Protein AF-A0A821T5N5-F1 (afdb_monomer)

Mean predicted aligned error: 10.14 Å

Nearest PDB structures (foldseek):
  4px9-assembly3_C  TM=2.707E-01  e=2.880E+00  Homo sapiens
  5h1y-assembly1_A  TM=3.668E-01  e=6.128E+00  Homo sapiens
  7oi6-assembly1_x  TM=3.082E-01  e=4.765E+00  Homo sapiens

pLDDT: mean 74.32, std 21.67, range [30.27, 96.75]

Foldseek 3Di:
DDQPQEAEDEPDPDDDDDDPHDDDDVVLCCVLVPPPPCDDDQDDDDLVVLLSVCVSRVQHAEYAYARQDDNPDDPPPPPPPVPPQDARENARHAEYHQQRHDLVVVLQDQFQSRYDYQNHAYYEYALVSVCVSCVNLPNPRRQNSQQNHQYYHHPDDDDPDPSVCSSHVNHDD

Structure (mmCIF, N/CA/C/O backbone):
data_AF-A0A821T5N5-F1
#
_entry.id   AF-A0A821T5N5-F1
#
loop_
_atom_site.group_PDB
_atom_site.id
_atom_site.type_symbol
_atom_site.label_atom_id
_atom_site.label_alt_id
_atom_site.label_comp_id
_atom_site.label_asym_id
_atom_site.label_entity_id
_atom_site.label_seq_id
_atom_site.pdbx_PDB_ins_code
_atom_site.Cartn_x
_atom_site.Cartn_y
_atom_site.Cartn_z
_atom_site.occupancy
_atom_site.B_iso_or_equiv
_atom_site.auth_seq_id
_atom_site.auth_comp_id
_atom_site.auth_asym_id
_atom_site.auth_atom_id
_atom_site.pdbx_PDB_model_num
ATOM 1 N N . MET A 1 1 ? -27.859 3.530 7.708 1.00 34.81 1 MET A N 1
ATOM 2 C CA . MET A 1 1 ? -27.141 3.452 6.417 1.00 34.81 1 MET A CA 1
ATOM 3 C C . MET A 1 1 ? -26.214 2.248 6.475 1.00 34.81 1 MET A C 1
ATOM 5 O O . MET A 1 1 ? -25.480 2.159 7.455 1.00 34.81 1 MET A O 1
ATOM 9 N N . PRO A 1 2 ? -26.283 1.293 5.533 1.00 36.19 2 PRO A N 1
ATOM 10 C CA . PRO A 1 2 ? -25.389 0.139 5.534 1.00 36.19 2 PRO A CA 1
ATOM 11 C C . PRO A 1 2 ? -23.949 0.624 5.339 1.00 36.19 2 PRO A C 1
ATOM 13 O O . PRO A 1 2 ? -23.619 1.256 4.341 1.00 36.19 2 PRO A O 1
ATOM 16 N N . GLN A 1 3 ? -23.104 0.382 6.337 1.00 45.12 3 GLN A N 1
ATOM 17 C CA . GLN A 1 3 ? -21.680 0.679 6.265 1.00 45.12 3 GLN A CA 1
ATOM 18 C C . GLN A 1 3 ? -21.042 -0.385 5.369 1.00 45.12 3 GLN A C 1
ATOM 20 O O . GLN A 1 3 ? -20.9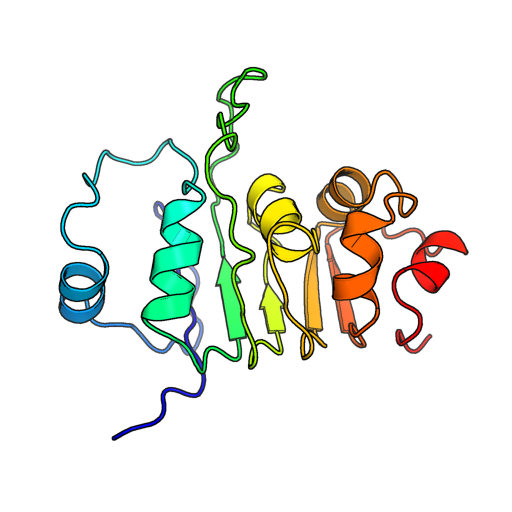33 -1.543 5.768 1.00 45.12 3 GLN A O 1
ATOM 25 N N . LEU A 1 4 ? -20.643 -0.038 4.147 1.00 45.38 4 LEU A N 1
ATOM 26 C CA . LEU A 1 4 ? -19.891 -0.957 3.293 1.00 45.38 4 LEU A CA 1
ATOM 27 C C . LEU A 1 4 ? -18.504 -1.181 3.922 1.00 45.38 4 LEU A C 1
ATOM 29 O O . LEU A 1 4 ? -17.686 -0.269 3.967 1.00 45.38 4 LEU A O 1
ATOM 33 N N . HIS A 1 5 ? -18.252 -2.373 4.466 1.00 46.59 5 HIS A N 1
ATOM 34 C CA . HIS A 1 5 ? -17.003 -2.688 5.181 1.00 46.59 5 HIS A CA 1
ATOM 35 C C . HIS A 1 5 ? -15.889 -3.195 4.262 1.00 46.59 5 HIS A C 1
ATOM 37 O O . HIS A 1 5 ? -14.742 -3.326 4.676 1.00 46.59 5 HIS A O 1
ATOM 43 N N . THR A 1 6 ? -16.220 -3.550 3.027 1.00 42.09 6 THR A N 1
ATOM 44 C CA . THR A 1 6 ? -15.289 -4.095 2.044 1.00 42.09 6 THR A CA 1
ATOM 45 C C . THR A 1 6 ? -15.759 -3.625 0.680 1.00 42.09 6 THR A C 1
ATOM 47 O O . THR A 1 6 ? -16.940 -3.728 0.360 1.00 42.09 6 THR A O 1
ATOM 50 N N . PHE A 1 7 ? -14.854 -3.050 -0.099 1.00 46.38 7 PHE A N 1
ATOM 51 C CA . PHE A 1 7 ? -15.154 -2.544 -1.428 1.00 46.38 7 PHE A CA 1
ATOM 52 C C . PHE A 1 7 ? -14.004 -2.957 -2.335 1.00 46.38 7 PHE A C 1
ATOM 54 O O . PHE A 1 7 ? -12.941 -2.349 -2.350 1.00 46.38 7 PHE A O 1
ATOM 61 N N . ILE A 1 8 ? -14.204 -4.058 -3.047 1.00 43.78 8 ILE A N 1
ATOM 62 C CA . ILE A 1 8 ? -13.220 -4.579 -3.987 1.00 43.78 8 ILE A CA 1
ATOM 63 C C . ILE A 1 8 ? -13.643 -4.070 -5.360 1.00 43.78 8 ILE A C 1
ATOM 65 O O . ILE A 1 8 ? -14.655 -4.512 -5.900 1.00 43.78 8 ILE A O 1
ATOM 69 N N . PHE A 1 9 ? -12.904 -3.106 -5.903 1.00 47.38 9 PHE A N 1
ATOM 70 C CA . PHE A 1 9 ? -13.171 -2.580 -7.234 1.00 47.38 9 PHE A CA 1
ATOM 71 C C . PHE A 1 9 ? -12.293 -3.293 -8.258 1.00 47.38 9 PHE A C 1
ATOM 73 O O . PHE A 1 9 ? -11.079 -3.121 -8.277 1.00 47.38 9 PHE A O 1
ATOM 80 N N . TYR A 1 10 ? -12.906 -4.094 -9.126 1.00 46.38 10 TYR A N 1
ATOM 81 C CA . TYR A 1 10 ? -12.203 -4.693 -10.255 1.00 46.38 10 TYR A CA 1
ATOM 82 C C . TYR A 1 10 ? -12.336 -3.804 -11.476 1.00 46.38 10 TYR A C 1
ATOM 84 O O . TYR A 1 10 ? -13.444 -3.557 -11.948 1.00 46.38 10 TYR A O 1
ATOM 92 N N . ILE A 1 11 ? -11.203 -3.397 -12.037 1.00 44.00 11 ILE A N 1
ATOM 93 C CA . ILE A 1 11 ? -11.170 -2.771 -13.356 1.00 44.00 11 ILE A CA 1
ATOM 94 C C . ILE A 1 11 ? -10.459 -3.733 -14.291 1.00 44.00 11 ILE A C 1
ATOM 96 O O . ILE A 1 11 ? -9.305 -3.560 -14.665 1.00 44.00 11 ILE A O 1
ATOM 100 N N . ALA A 1 12 ? -11.153 -4.824 -14.600 1.00 36.44 12 ALA A N 1
ATOM 101 C CA . ALA A 1 12 ? -10.669 -5.805 -15.548 1.00 36.44 12 ALA A CA 1
ATOM 102 C C . ALA A 1 12 ? -11.047 -5.361 -16.964 1.00 36.44 12 ALA A C 1
ATOM 104 O O . ALA A 1 12 ? -12.222 -5.254 -17.303 1.00 36.44 12 ALA A O 1
ATOM 105 N N . SER A 1 13 ? -10.041 -5.156 -17.803 1.00 36.53 13 SER A N 1
ATOM 106 C CA . SER A 1 13 ? -10.191 -5.385 -19.234 1.00 36.53 13 SER A CA 1
ATOM 107 C C . SER A 1 13 ? -10.069 -6.895 -19.448 1.00 36.53 13 SER A C 1
ATOM 109 O O . SER A 1 13 ? -8.959 -7.413 -19.402 1.00 36.53 13 SER A O 1
ATOM 111 N N . GLU A 1 14 ? -11.217 -7.568 -19.549 1.00 34.19 14 GLU A N 1
ATOM 112 C CA . GLU A 1 14 ? -11.461 -8.987 -19.873 1.00 34.19 14 GLU A CA 1
ATOM 113 C C . GLU A 1 14 ? -10.304 -9.991 -19.681 1.00 34.19 14 GLU A C 1
ATOM 115 O O . GLU A 1 14 ? -9.404 -10.111 -20.507 1.00 34.19 14 GLU A O 1
ATOM 120 N N . ASN A 1 15 ? -10.386 -10.778 -18.598 1.00 30.27 15 ASN A N 1
ATOM 121 C CA . ASN A 1 15 ? -10.567 -12.244 -18.611 1.00 30.27 15 ASN A CA 1
ATOM 122 C C . ASN A 1 15 ? -10.294 -12.827 -17.204 1.00 30.27 15 ASN A C 1
ATOM 124 O O . ASN A 1 15 ? -9.150 -13.070 -16.841 1.00 30.27 15 ASN A O 1
ATOM 128 N N . VAL A 1 16 ? -11.389 -13.062 -16.459 1.00 41.00 16 VAL A N 1
ATOM 129 C CA . VAL A 1 16 ? -11.589 -14.014 -15.333 1.00 41.00 16 VAL A CA 1
ATOM 130 C C . VAL A 1 16 ? -10.743 -13.844 -14.044 1.00 41.00 16 VAL A C 1
ATOM 132 O O . VAL A 1 16 ? -9.525 -13.726 -14.079 1.00 41.00 16 VAL A O 1
ATOM 135 N N . ILE A 1 17 ? -11.409 -13.863 -12.872 1.00 37.69 17 ILE A N 1
ATOM 136 C CA . ILE A 1 17 ? -11.306 -14.892 -11.798 1.00 37.69 17 ILE A CA 1
ATOM 137 C C . ILE A 1 17 ? -12.368 -14.614 -10.708 1.00 37.69 17 ILE A C 1
ATOM 139 O O . ILE A 1 17 ? -12.519 -13.489 -10.234 1.00 37.69 17 ILE A O 1
ATOM 143 N N . ASP A 1 18 ? -13.077 -15.686 -10.339 1.00 41.59 18 ASP A N 1
ATOM 144 C CA . ASP A 1 18 ? -14.056 -15.838 -9.254 1.00 41.59 18 ASP A CA 1
ATOM 145 C C . ASP A 1 18 ? -13.457 -15.577 -7.861 1.00 41.59 18 ASP A C 1
ATOM 147 O O . ASP A 1 18 ? -12.586 -16.315 -7.406 1.00 41.59 18 ASP A O 1
ATOM 151 N N . TYR A 1 19 ? -13.987 -14.585 -7.142 1.00 36.69 19 TYR A N 1
ATOM 152 C CA . TYR A 1 19 ? -13.868 -14.447 -5.685 1.00 36.69 19 TYR A CA 1
ATOM 153 C C . TYR A 1 19 ? -15.161 -13.828 -5.126 1.00 36.69 19 TYR A C 1
ATOM 155 O O . TYR A 1 19 ? -15.856 -13.113 -5.858 1.00 36.69 19 TYR A O 1
ATOM 163 N N . PRO A 1 20 ? -15.514 -14.051 -3.843 1.00 36.69 20 PRO A N 1
ATOM 164 C CA . PRO A 1 20 ? -16.684 -13.425 -3.232 1.00 36.69 20 PRO A CA 1
ATOM 165 C C . PRO A 1 20 ? -16.479 -11.907 -3.196 1.00 36.69 20 PRO A C 1
ATOM 167 O O . PRO A 1 20 ? -15.749 -11.370 -2.367 1.00 36.69 20 PRO A O 1
ATOM 170 N N . THR A 1 21 ? -17.097 -11.218 -4.152 1.00 47.75 21 THR A N 1
ATOM 171 C CA . THR A 1 21 ? -16.925 -9.782 -4.362 1.00 47.75 21 THR A CA 1
ATOM 172 C C . THR A 1 21 ? -18.202 -9.051 -3.999 1.00 47.75 21 THR A C 1
ATOM 174 O O . THR A 1 21 ? -19.285 -9.442 -4.434 1.00 47.75 21 THR A O 1
ATOM 177 N N . ILE A 1 22 ? -18.082 -7.928 -3.295 1.00 40.75 22 ILE A N 1
ATOM 178 C CA . ILE A 1 22 ? -19.151 -6.930 -3.276 1.00 40.75 22 ILE A CA 1
ATOM 179 C C . ILE A 1 22 ? -19.131 -6.232 -4.638 1.00 40.75 22 ILE A C 1
ATOM 181 O O . ILE A 1 22 ? -18.262 -5.407 -4.913 1.00 40.75 22 ILE A O 1
ATOM 185 N N . ARG A 1 23 ? -20.067 -6.618 -5.512 1.00 43.81 23 ARG A N 1
ATOM 186 C CA . ARG A 1 23 ? -20.295 -5.954 -6.797 1.00 43.81 23 ARG A CA 1
ATOM 187 C C . ARG A 1 23 ? -21.026 -4.646 -6.535 1.00 43.81 23 ARG A C 1
ATOM 189 O O . ARG A 1 23 ? -22.202 -4.635 -6.187 1.00 43.81 23 ARG A O 1
ATOM 196 N N . VAL A 1 24 ? -20.300 -3.553 -6.689 1.00 44.84 24 VAL A N 1
ATOM 197 C CA . VAL A 1 24 ? -20.860 -2.208 -6.807 1.00 44.84 24 VAL A CA 1
ATOM 198 C C . VAL A 1 24 ? -21.761 -2.213 -8.033 1.00 44.84 24 VAL A C 1
ATOM 200 O O . VAL A 1 24 ? -21.337 -2.69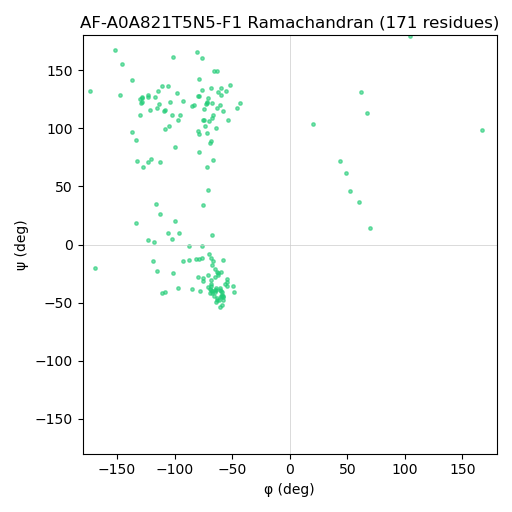9 -9.085 1.00 44.84 24 VAL A O 1
ATOM 203 N N . SER A 1 25 ? -23.007 -1.754 -7.907 1.00 45.69 25 SER A N 1
ATOM 204 C CA . SER A 1 25 ? -23.894 -1.736 -9.067 1.00 45.69 25 SER A CA 1
ATOM 205 C C . SER A 1 25 ? -23.320 -0.796 -10.131 1.00 45.69 25 SER A C 1
ATOM 207 O O . SER A 1 25 ? -22.658 0.196 -9.809 1.00 45.69 25 SER A O 1
ATOM 209 N N . ASN A 1 26 ? -23.569 -1.091 -11.408 1.00 46.56 26 ASN A N 1
ATOM 210 C CA . ASN A 1 26 ? -23.200 -0.168 -12.484 1.00 46.56 26 ASN A CA 1
ATOM 211 C C . ASN A 1 26 ? -23.802 1.225 -12.250 1.00 46.56 26 ASN A C 1
ATOM 213 O O . ASN A 1 26 ? -23.169 2.209 -12.608 1.00 46.56 26 ASN A O 1
ATOM 217 N N . ASP A 1 27 ? -24.955 1.312 -11.583 1.00 49.56 27 ASP A N 1
ATOM 218 C CA . ASP A 1 27 ? -25.599 2.574 -11.217 1.00 49.56 27 ASP A CA 1
ATOM 219 C C . ASP A 1 27 ? -24.810 3.352 -10.1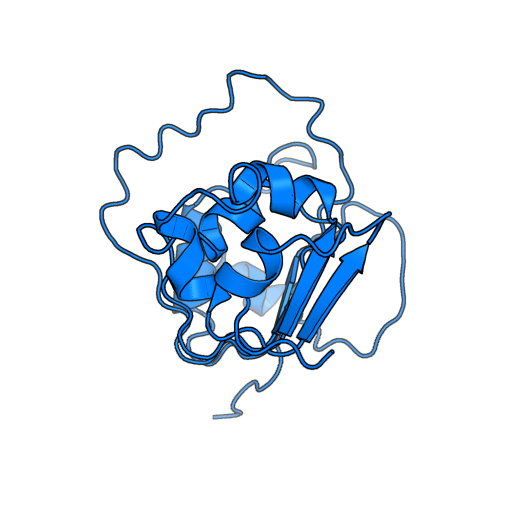58 1.00 49.56 27 ASP A C 1
ATOM 221 O O . ASP A 1 27 ? -24.693 4.570 -10.260 1.00 49.56 27 ASP A O 1
ATOM 225 N N . ASP A 1 28 ? -24.234 2.677 -9.160 1.00 53.06 28 ASP A N 1
ATOM 226 C CA . ASP A 1 28 ? -23.382 3.315 -8.150 1.00 53.06 28 ASP A CA 1
ATOM 227 C C . ASP A 1 28 ? -22.079 3.816 -8.785 1.00 53.06 28 ASP A C 1
ATOM 229 O O . ASP A 1 28 ? -21.665 4.947 -8.539 1.00 53.06 28 ASP A O 1
ATOM 233 N N . ILE A 1 29 ? -21.472 3.027 -9.682 1.00 56.97 29 ILE A N 1
ATOM 234 C CA . ILE A 1 29 ? -20.295 3.453 -10.454 1.00 56.97 29 ILE A CA 1
ATOM 235 C C . ILE A 1 29 ? -20.656 4.638 -11.353 1.00 56.97 29 ILE A C 1
ATOM 237 O O . ILE A 1 29 ? -19.945 5.638 -11.356 1.00 56.97 29 ILE A O 1
ATOM 241 N N . GLN A 1 30 ? -21.763 4.562 -12.093 1.00 49.97 30 GLN A N 1
ATOM 242 C CA . GLN A 1 30 ? -22.196 5.629 -12.992 1.00 49.97 30 GLN A CA 1
ATOM 243 C C . GLN A 1 30 ? -22.554 6.900 -12.231 1.00 49.97 30 GLN A C 1
ATOM 245 O O . GLN A 1 30 ? -22.155 7.969 -12.672 1.00 49.97 30 GLN A O 1
ATOM 250 N N . ARG A 1 31 ? -23.230 6.817 -11.077 1.00 56.97 31 ARG A N 1
ATOM 251 C CA . ARG A 1 31 ? -23.523 7.982 -10.224 1.00 56.97 31 ARG A CA 1
ATOM 252 C C . ARG A 1 31 ? -22.248 8.612 -9.679 1.00 56.97 31 ARG A C 1
ATOM 254 O O . ARG A 1 31 ? -22.082 9.826 -9.787 1.00 56.97 31 ARG A O 1
ATOM 261 N N . THR A 1 32 ? -21.351 7.805 -9.115 1.00 60.12 32 THR A N 1
ATOM 262 C CA . THR A 1 32 ? -20.114 8.274 -8.476 1.00 60.12 32 THR A CA 1
ATOM 263 C C . THR A 1 32 ? -19.083 8.785 -9.483 1.00 60.12 32 THR A C 1
ATOM 265 O O . THR A 1 32 ? -18.380 9.762 -9.223 1.00 60.12 32 THR A O 1
ATOM 268 N N . PHE A 1 33 ? -18.996 8.147 -10.645 1.00 60.66 33 PHE A N 1
ATOM 269 C CA . PHE A 1 33 ? -18.015 8.430 -11.688 1.00 60.66 33 PHE A CA 1
ATOM 270 C C . PHE A 1 33 ? -18.672 8.937 -12.979 1.00 60.66 33 PHE A C 1
ATOM 272 O O . PHE A 1 33 ? -18.185 8.678 -14.082 1.00 60.66 33 PHE A O 1
ATOM 279 N N . THR A 1 34 ? -19.757 9.706 -12.846 1.00 42.72 34 THR A N 1
ATOM 280 C CA . THR A 1 34 ? -20.380 10.431 -13.961 1.00 42.72 34 THR A CA 1
ATOM 281 C C . THR A 1 34 ? -19.315 11.260 -14.703 1.00 42.72 34 THR A C 1
ATOM 283 O O . THR A 1 34 ? -18.441 11.887 -14.091 1.00 42.72 34 THR A O 1
ATOM 286 N N . ASN A 1 35 ? -19.367 11.239 -16.038 1.00 42.12 35 ASN A N 1
ATOM 287 C CA . ASN A 1 35 ? -18.447 11.928 -16.959 1.00 42.12 35 ASN A CA 1
ATOM 288 C C . ASN A 1 35 ? -17.002 11.399 -17.050 1.00 42.12 35 ASN A C 1
ATOM 290 O O . ASN A 1 35 ? -16.156 12.081 -17.629 1.00 42.12 35 ASN A O 1
ATOM 294 N N . LEU A 1 36 ? -16.681 10.200 -16.549 1.00 46.50 36 LEU A N 1
ATOM 295 C CA . LEU A 1 36 ? -15.496 9.515 -17.074 1.00 46.50 36 LEU A CA 1
ATOM 296 C C . LEU A 1 36 ? -15.831 9.077 -18.501 1.00 46.50 36 LEU A C 1
ATOM 298 O O . LEU A 1 36 ? -16.623 8.156 -18.689 1.00 46.50 36 LEU A O 1
ATOM 302 N N . GLU A 1 37 ? -15.276 9.752 -19.512 1.00 41.50 37 GLU A N 1
ATOM 303 C CA . GLU A 1 37 ? -15.321 9.233 -20.879 1.00 41.50 37 GLU A CA 1
ATOM 304 C C . GLU A 1 37 ? -14.762 7.808 -20.847 1.00 41.50 37 GLU A C 1
ATOM 306 O O . GLU A 1 37 ? -13.560 7.601 -20.665 1.00 41.50 37 GLU A O 1
ATOM 311 N N . HIS A 1 38 ? -15.643 6.819 -20.999 1.00 40.91 38 HIS A N 1
ATOM 312 C CA . HIS A 1 38 ? -15.286 5.414 -21.136 1.00 40.91 38 HIS A CA 1
ATOM 313 C C . HIS A 1 38 ? -14.663 5.213 -22.526 1.00 40.91 38 HIS A C 1
ATOM 315 O O . HIS A 1 38 ? -15.225 4.574 -23.412 1.00 40.91 38 HIS A O 1
ATOM 321 N N . ARG A 1 39 ? -13.487 5.804 -22.754 1.00 36.66 39 ARG A N 1
ATOM 322 C CA . ARG A 1 39 ? -12.630 5.404 -23.864 1.00 36.66 39 ARG A CA 1
ATOM 323 C C . ARG A 1 39 ? -12.055 4.043 -23.510 1.00 36.66 39 ARG A C 1
ATOM 325 O O . ARG A 1 39 ? -11.455 3.871 -22.451 1.00 36.66 39 ARG A O 1
ATOM 332 N N . GLN A 1 40 ? -12.299 3.080 -24.391 1.00 39.34 40 GLN A N 1
ATOM 333 C CA . GLN A 1 40 ? -11.772 1.725 -24.308 1.00 39.34 40 GLN A CA 1
ATOM 334 C C . GLN A 1 40 ? -10.288 1.725 -23.901 1.00 39.34 40 GLN A C 1
ATOM 336 O O . GLN A 1 40 ? -9.448 2.333 -24.557 1.00 39.34 40 GLN A O 1
ATOM 341 N N . VAL A 1 41 ? -10.013 1.043 -22.786 1.00 44.31 41 VAL A N 1
ATOM 342 C CA . VAL A 1 41 ? -8.954 0.035 -22.644 1.00 44.31 41 VAL A CA 1
ATOM 343 C C . VAL A 1 41 ? -7.600 0.412 -23.269 1.00 44.31 41 VAL A C 1
ATOM 345 O O . VAL A 1 41 ? -7.202 -0.143 -24.285 1.00 44.31 41 VAL A O 1
ATOM 348 N N . ALA A 1 42 ? -6.882 1.351 -22.649 1.00 51.38 42 ALA A N 1
ATOM 349 C CA . ALA A 1 42 ? -5.436 1.537 -22.869 1.00 51.38 42 ALA A CA 1
ATOM 350 C C . ALA A 1 42 ? -4.775 2.486 -21.855 1.00 51.38 42 ALA A C 1
ATOM 352 O O . ALA A 1 42 ? -3.555 2.466 -21.705 1.00 51.38 42 ALA A O 1
ATOM 353 N N . TYR A 1 43 ? -5.549 3.342 -21.178 1.00 55.44 43 TYR A N 1
ATOM 354 C CA . TYR A 1 43 ? -4.980 4.435 -20.391 1.00 55.44 43 TYR A CA 1
ATOM 355 C C . TYR A 1 43 ? -5.042 4.190 -18.883 1.00 55.44 43 TYR A C 1
ATOM 357 O O . TYR A 1 43 ? -6.077 3.753 -18.374 1.00 55.44 43 TYR A O 1
ATOM 365 N N . PRO A 1 44 ? -3.958 4.492 -18.146 1.00 63.56 44 PRO A N 1
ATOM 366 C CA . PRO A 1 44 ? -3.957 4.366 -16.700 1.00 63.56 44 PRO A CA 1
ATOM 367 C C . PRO A 1 44 ? -4.931 5.356 -16.036 1.00 63.56 44 PRO A C 1
ATOM 369 O O . PRO A 1 44 ? -5.118 6.473 -16.524 1.00 63.56 44 PRO A O 1
ATOM 372 N N . PHE A 1 45 ? -5.513 4.978 -14.887 1.00 73.44 45 PHE A N 1
ATOM 373 C CA . PHE A 1 45 ? -6.281 5.904 -14.048 1.00 73.44 45 PHE A CA 1
ATOM 374 C C . PHE A 1 45 ? -5.440 7.122 -13.678 1.00 73.44 45 PHE A C 1
ATOM 376 O O . PHE A 1 45 ? -4.299 7.003 -13.229 1.00 73.44 45 PHE A O 1
ATOM 383 N N . LYS A 1 46 ? -6.034 8.300 -13.858 1.00 77.06 46 LYS A N 1
ATOM 384 C CA . LYS A 1 46 ? -5.455 9.574 -13.427 1.00 77.06 46 LYS A CA 1
ATOM 385 C C . LYS A 1 46 ? -5.598 9.734 -11.915 1.00 77.06 46 LYS A C 1
ATOM 387 O O . LYS A 1 46 ? -6.492 9.140 -11.319 1.00 77.06 46 LYS A O 1
ATOM 392 N N . TYR A 1 47 ? -4.793 10.612 -11.319 1.00 78.00 47 TYR A N 1
ATOM 393 C CA . TYR A 1 47 ? -4.866 10.948 -9.892 1.00 78.00 47 TYR A CA 1
ATOM 394 C C . TYR A 1 47 ? -6.293 11.275 -9.404 1.00 78.00 47 TYR A C 1
ATOM 396 O O . TYR A 1 47 ? -6.730 10.792 -8.361 1.00 78.00 47 TYR A O 1
ATOM 404 N N . GLU A 1 48 ? -7.065 12.012 -10.212 1.00 79.38 48 GLU A N 1
ATOM 405 C CA . GLU A 1 48 ? -8.459 12.379 -9.927 1.00 79.38 48 GLU A CA 1
ATOM 406 C C . GLU A 1 48 ? -9.364 11.173 -9.615 1.00 79.38 48 GLU A C 1
ATOM 408 O O . GLU A 1 48 ? -10.276 11.276 -8.793 1.00 79.38 48 GLU A O 1
ATOM 413 N N . PHE A 1 49 ? -9.103 10.014 -10.226 1.00 81.25 49 PHE A N 1
ATOM 414 C CA . PHE A 1 49 ? -9.849 8.791 -9.937 1.00 81.25 49 PHE A CA 1
ATOM 415 C C . PHE A 1 49 ? -9.728 8.403 -8.458 1.00 81.25 49 PHE A C 1
ATOM 417 O O . PHE A 1 49 ? -10.736 8.128 -7.810 1.00 81.25 49 PHE A O 1
ATOM 424 N N . PHE A 1 50 ? -8.515 8.455 -7.902 1.00 85.62 50 PHE A N 1
ATOM 425 C CA . PHE A 1 50 ? -8.261 8.139 -6.496 1.00 85.62 50 PHE A CA 1
ATOM 426 C C . PHE A 1 50 ? -8.881 9.183 -5.558 1.00 85.62 50 PHE A C 1
ATOM 428 O O . PHE A 1 50 ? -9.398 8.827 -4.504 1.00 85.62 50 PHE A O 1
ATOM 435 N N . VAL A 1 51 ? -8.927 10.459 -5.962 1.00 86.31 51 VAL A N 1
ATOM 436 C CA . VAL A 1 51 ? -9.642 11.506 -5.206 1.00 86.31 51 VAL A CA 1
ATOM 437 C C . VAL A 1 51 ? -11.138 11.188 -5.121 1.00 86.31 51 VAL A C 1
ATOM 439 O O . VAL A 1 51 ? -11.736 11.252 -4.046 1.00 86.31 51 VAL A O 1
ATOM 442 N N . ARG A 1 52 ? -11.762 10.837 -6.254 1.00 84.88 52 ARG A N 1
ATOM 443 C CA . ARG A 1 52 ? -13.187 10.473 -6.304 1.00 84.88 52 ARG A CA 1
ATOM 444 C C . ARG A 1 52 ? -13.465 9.198 -5.505 1.00 84.88 52 ARG A C 1
ATOM 446 O O . ARG A 1 52 ? -14.463 9.155 -4.790 1.00 84.88 52 ARG A O 1
ATOM 453 N N . LEU A 1 53 ? -12.567 8.212 -5.569 1.00 85.25 53 LEU A N 1
ATOM 454 C CA . LEU A 1 53 ? -12.660 6.972 -4.798 1.00 85.25 53 LEU A CA 1
ATOM 455 C C . LEU A 1 53 ? -12.698 7.252 -3.288 1.00 85.25 53 LEU A C 1
ATOM 457 O O . LEU A 1 53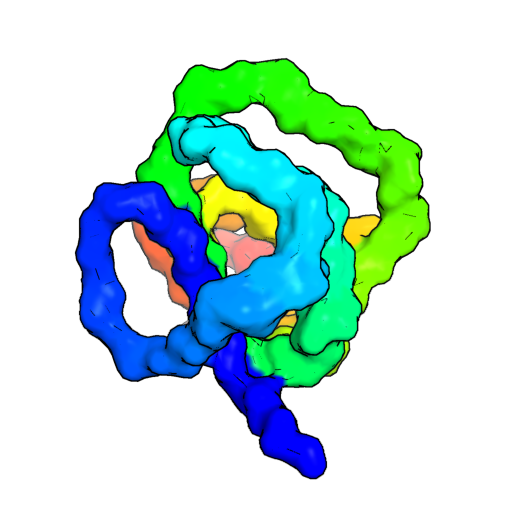 ? -13.628 6.809 -2.617 1.00 85.25 53 LEU A O 1
ATOM 461 N N . ALA A 1 54 ? -11.749 8.035 -2.768 1.00 88.00 54 ALA A N 1
ATOM 462 C CA . ALA A 1 54 ? -11.705 8.389 -1.348 1.00 88.00 54 ALA A CA 1
ATOM 463 C C . ALA A 1 54 ? -12.968 9.141 -0.888 1.00 88.00 54 ALA A C 1
ATOM 465 O O . ALA A 1 54 ? -13.510 8.860 0.179 1.00 88.00 54 ALA A O 1
ATOM 466 N N . ARG A 1 55 ? -13.486 10.062 -1.715 1.00 86.38 55 ARG A N 1
ATOM 467 C CA . ARG A 1 55 ? -14.710 10.826 -1.407 1.00 86.38 55 ARG A CA 1
ATOM 468 C C . ARG A 1 55 ? -15.968 9.965 -1.392 1.00 86.38 55 ARG A C 1
ATOM 470 O O . ARG A 1 55 ? -16.844 10.181 -0.562 1.00 86.38 55 ARG A O 1
ATOM 477 N N . ALA A 1 56 ? -16.076 9.028 -2.326 1.00 81.94 56 ALA A N 1
ATOM 478 C CA . ALA A 1 56 ? -17.239 8.159 -2.442 1.00 81.94 56 ALA A CA 1
ATOM 479 C C . ALA A 1 56 ? -17.257 7.061 -1.373 1.00 81.94 56 ALA A C 1
ATOM 481 O O . ALA A 1 56 ? -18.326 6.659 -0.915 1.00 81.94 56 ALA A O 1
ATOM 482 N N . PHE A 1 57 ? -16.074 6.606 -0.954 1.00 82.69 57 PHE A N 1
ATOM 483 C CA . PHE A 1 57 ? -15.907 5.508 -0.008 1.00 82.69 57 PHE A CA 1
ATOM 484 C C . PHE A 1 57 ? -14.997 5.924 1.159 1.00 82.69 57 PHE A C 1
ATOM 486 O O . PHE A 1 57 ? -13.913 5.365 1.323 1.00 82.69 57 PHE A O 1
ATOM 493 N N . PRO A 1 58 ? -15.430 6.863 2.022 1.00 86.00 58 PRO A N 1
ATOM 494 C CA . PRO A 1 58 ? -14.596 7.366 3.117 1.00 86.00 58 PRO A CA 1
ATOM 495 C C . PRO A 1 58 ? -14.222 6.282 4.141 1.00 86.00 58 PRO A C 1
ATOM 497 O O . PRO A 1 58 ? -13.201 6.395 4.810 1.00 86.00 58 PRO A O 1
ATOM 500 N N . PHE A 1 59 ? -15.012 5.205 4.240 1.00 83.38 59 PHE A N 1
ATOM 501 C CA . PHE A 1 59 ? -14.781 4.058 5.130 1.00 83.38 59 PHE A CA 1
ATOM 502 C C . PHE A 1 59 ? -14.148 2.846 4.423 1.00 83.38 59 PHE A C 1
ATOM 504 O O . PHE A 1 59 ? -14.273 1.719 4.905 1.00 83.38 59 PHE A O 1
ATOM 511 N N . LEU A 1 60 ? -13.502 3.053 3.269 1.00 85.12 60 LEU A N 1
ATOM 512 C CA . LEU A 1 60 ? -12.842 1.999 2.499 1.00 85.12 60 LEU A CA 1
ATOM 513 C C . LEU A 1 60 ? -11.776 1.285 3.342 1.00 85.12 60 LEU A C 1
ATOM 515 O O . LEU A 1 60 ? -10.771 1.893 3.698 1.00 85.12 60 LEU A O 1
ATOM 519 N N . LYS A 1 61 ? -11.985 -0.009 3.630 1.00 87.69 61 LYS A N 1
ATOM 520 C CA . LYS A 1 61 ? -11.032 -0.832 4.401 1.00 87.69 61 LYS A CA 1
ATOM 521 C C . LYS A 1 61 ? -10.097 -1.674 3.551 1.00 87.69 61 LYS A C 1
ATOM 523 O O . LYS A 1 61 ? -8.936 -1.839 3.896 1.00 87.69 61 LYS A O 1
ATOM 528 N N . ASN A 1 62 ? -10.596 -2.211 2.449 1.00 89.56 62 ASN A N 1
ATOM 529 C CA . ASN A 1 62 ? -9.851 -3.129 1.598 1.00 89.56 62 ASN A CA 1
ATOM 530 C C . ASN A 1 62 ? -9.943 -2.607 0.175 1.00 89.56 62 ASN A C 1
ATOM 532 O O . ASN A 1 62 ? -11.059 -2.385 -0.287 1.00 89.56 62 ASN A O 1
ATOM 536 N N . LEU A 1 63 ? -8.810 -2.424 -0.494 1.00 88.38 63 LEU A N 1
ATOM 537 C CA . LEU A 1 63 ? -8.738 -1.972 -1.877 1.00 88.38 63 LEU A CA 1
ATOM 538 C C . LEU A 1 63 ? -7.845 -2.925 -2.665 1.00 88.38 63 LEU A C 1
ATOM 540 O O . LEU A 1 63 ? -6.678 -3.093 -2.338 1.00 88.38 63 LEU A O 1
ATOM 544 N N . SER A 1 64 ? -8.389 -3.521 -3.722 1.00 88.31 64 SER A N 1
ATOM 545 C CA . SER A 1 64 ? -7.608 -4.252 -4.722 1.00 88.31 64 SER A CA 1
ATOM 546 C C . SER A 1 64 ? -7.713 -3.497 -6.035 1.00 88.31 64 SER A C 1
ATOM 548 O O . SER A 1 64 ? -8.815 -3.117 -6.425 1.00 88.31 64 SER A O 1
ATOM 550 N N . ILE A 1 65 ? -6.589 -3.258 -6.702 1.00 83.44 65 ILE A N 1
ATOM 551 C CA . ILE A 1 65 ? -6.546 -2.686 -8.044 1.00 83.44 65 ILE A CA 1
ATOM 552 C C . ILE A 1 65 ? -5.790 -3.659 -8.929 1.00 83.44 65 ILE A C 1
ATOM 554 O O . ILE A 1 65 ? -4.685 -4.095 -8.624 1.00 83.44 65 ILE A O 1
ATOM 558 N N . ARG A 1 66 ? -6.398 -3.997 -10.059 1.00 76.88 66 ARG A N 1
ATOM 559 C CA . ARG A 1 66 ? -5.803 -4.869 -11.066 1.00 76.88 66 ARG A CA 1
ATOM 560 C C . ARG A 1 66 ? -5.947 -4.169 -12.401 1.00 76.88 66 ARG A C 1
ATOM 562 O O . ARG A 1 66 ? -7.050 -3.783 -12.763 1.00 76.88 66 ARG A O 1
ATOM 569 N N . ASN A 1 67 ? -4.841 -3.981 -13.101 1.00 71.19 67 ASN A N 1
ATOM 570 C CA . ASN A 1 67 ? -4.801 -3.474 -14.460 1.00 71.19 67 ASN A CA 1
ATOM 571 C C . ASN A 1 67 ? -3.846 -4.376 -15.247 1.00 71.19 67 ASN A C 1
ATOM 573 O O . ASN A 1 67 ? -2.639 -4.160 -15.261 1.00 71.19 67 ASN A O 1
ATOM 577 N N . ILE A 1 68 ? -4.409 -5.437 -15.831 1.00 56.94 68 ILE A N 1
ATOM 578 C CA . ILE A 1 68 ? -3.676 -6.550 -16.462 1.00 56.94 68 ILE A CA 1
ATOM 579 C C . ILE A 1 68 ? -2.924 -6.096 -17.727 1.00 56.94 68 ILE A C 1
ATOM 581 O O . ILE A 1 68 ? -2.047 -6.805 -18.212 1.00 56.94 68 ILE A O 1
ATOM 585 N N . ILE A 1 69 ? -3.224 -4.908 -18.260 1.00 58.84 69 ILE A N 1
ATOM 586 C CA . ILE A 1 69 ? -2.574 -4.418 -19.473 1.00 58.84 69 ILE A CA 1
ATOM 587 C C . ILE A 1 69 ? -1.234 -3.768 -19.105 1.00 58.84 69 ILE A C 1
ATOM 589 O O . ILE A 1 69 ? -1.220 -2.769 -18.377 1.00 58.84 69 ILE A O 1
ATOM 593 N N . PRO A 1 70 ? -0.104 -4.275 -19.634 1.00 49.22 70 PRO A N 1
ATOM 594 C CA . PRO A 1 70 ? 1.176 -3.601 -19.503 1.00 49.22 70 PRO A CA 1
ATOM 595 C C . PRO A 1 70 ? 1.062 -2.218 -20.147 1.00 49.22 70 PRO A C 1
ATOM 597 O O . PRO A 1 70 ? 0.568 -2.122 -21.277 1.00 49.22 70 PRO A O 1
ATOM 600 N N . PRO A 1 71 ? 1.542 -1.138 -19.513 1.00 48.84 71 PRO A N 1
ATOM 601 C CA . PRO A 1 71 ? 1.718 0.108 -20.229 1.00 48.84 71 PRO A CA 1
ATOM 602 C C . PRO A 1 71 ? 2.854 -0.101 -21.241 1.00 48.84 71 PRO A C 1
ATOM 604 O O . PRO A 1 71 ? 4.010 0.196 -20.976 1.00 48.84 71 PRO A O 1
ATOM 607 N N . PHE A 1 72 ? 2.529 -0.548 -22.453 1.00 48.00 72 PHE A N 1
ATOM 608 C CA . PHE A 1 72 ? 3.372 -0.290 -23.625 1.00 48.00 72 PHE A CA 1
ATOM 609 C C . PHE A 1 72 ? 3.374 1.207 -24.001 1.00 48.00 72 PHE A C 1
ATOM 611 O O . PHE A 1 72 ? 3.910 1.595 -25.035 1.00 48.00 72 PHE A O 1
ATOM 618 N N . LEU A 1 73 ? 2.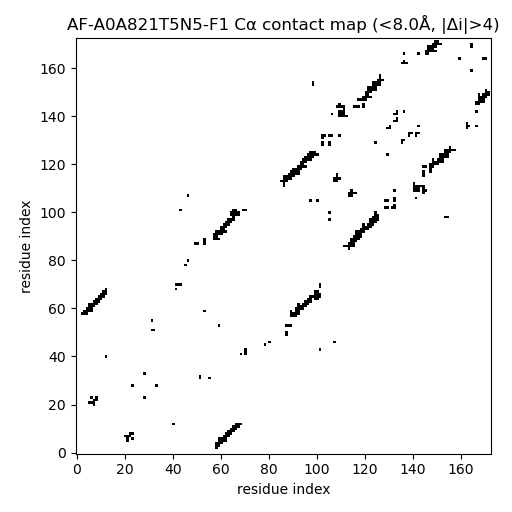782 2.070 -23.171 1.00 49.28 73 LEU A N 1
ATOM 619 C CA . LEU A 1 73 ? 2.558 3.474 -23.459 1.00 49.28 73 LEU A CA 1
ATOM 620 C C . LEU A 1 73 ? 3.475 4.369 -22.622 1.00 49.28 73 LEU A C 1
ATOM 622 O O . LEU A 1 73 ? 3.196 4.701 -21.476 1.00 49.28 73 LEU A O 1
ATOM 626 N N . ASP A 1 74 ? 4.538 4.765 -23.321 1.00 45.28 74 ASP A N 1
ATOM 627 C CA . ASP A 1 74 ? 5.269 6.030 -23.256 1.00 45.28 74 ASP A CA 1
ATOM 628 C C . ASP A 1 74 ? 6.053 6.339 -21.969 1.00 45.28 74 ASP A C 1
ATOM 630 O O . ASP A 1 74 ? 5.509 6.666 -20.916 1.00 45.28 74 ASP A O 1
ATOM 634 N N . LYS A 1 75 ? 7.385 6.371 -22.105 1.00 46.69 75 LYS A N 1
ATOM 635 C CA . LYS A 1 75 ? 8.316 6.898 -21.091 1.00 46.69 75 LYS A CA 1
ATOM 636 C C . LYS A 1 75 ? 8.022 8.364 -20.729 1.00 46.69 75 LYS A C 1
ATOM 638 O O . LYS A 1 75 ? 8.534 8.844 -19.726 1.00 46.69 75 LYS A O 1
ATOM 643 N N . ASN A 1 76 ? 7.193 9.055 -21.519 1.00 44.44 76 ASN A N 1
ATOM 644 C CA . ASN A 1 76 ? 6.739 10.420 -21.274 1.00 44.44 76 ASN A CA 1
ATOM 645 C C . ASN A 1 76 ? 5.372 10.522 -20.579 1.00 44.44 76 ASN A C 1
ATOM 647 O O . ASN A 1 76 ? 4.856 11.635 -20.459 1.00 44.44 76 ASN A O 1
ATOM 651 N N . TYR A 1 77 ? 4.790 9.427 -20.065 1.00 51.41 77 TYR A N 1
ATOM 652 C CA . TYR A 1 77 ? 3.625 9.481 -19.165 1.00 51.41 77 TYR A CA 1
ATOM 653 C C . TYR A 1 77 ? 4.000 10.025 -17.770 1.00 51.41 77 TYR A C 1
ATOM 655 O O . TYR A 1 77 ? 3.598 9.517 -16.727 1.00 51.41 77 TYR A O 1
ATOM 663 N N . HIS A 1 78 ? 4.744 11.129 -17.739 1.00 48.03 78 HIS A N 1
ATOM 664 C CA . HIS A 1 78 ? 4.694 12.073 -16.642 1.00 48.03 78 HIS A CA 1
ATOM 665 C C . HIS A 1 78 ? 3.325 12.742 -16.728 1.00 48.03 78 HIS A C 1
ATOM 667 O O . HIS A 1 78 ? 3.155 13.773 -17.386 1.00 48.03 78 HIS A O 1
ATOM 673 N N . LEU A 1 79 ? 2.319 12.127 -16.094 1.00 51.59 79 LEU A N 1
ATOM 674 C CA . LEU A 1 79 ? 1.127 12.865 -15.700 1.00 51.59 79 LEU A CA 1
ATOM 675 C C . LEU A 1 79 ? 1.643 14.153 -15.066 1.00 51.59 79 LEU A C 1
ATOM 677 O O . LEU A 1 79 ? 2.437 14.124 -14.125 1.00 51.59 79 LEU A O 1
ATOM 681 N N . ARG A 1 80 ? 1.303 15.281 -15.692 1.00 48.59 80 ARG A N 1
ATOM 682 C CA . ARG A 1 80 ? 1.592 16.614 -15.177 1.00 48.59 80 ARG A CA 1
ATOM 683 C C . ARG A 1 80 ? 0.760 16.775 -13.903 1.00 48.59 80 ARG A C 1
ATOM 685 O O . ARG A 1 80 ? -0.231 17.487 -13.900 1.00 48.59 80 ARG A O 1
ATOM 692 N N . ASP A 1 81 ? 1.158 16.094 -12.833 1.00 53.41 81 ASP A N 1
ATOM 693 C CA . ASP A 1 81 ? 0.587 16.145 -11.485 1.00 53.41 81 ASP A CA 1
ATOM 694 C C . ASP A 1 81 ? 1.017 17.449 -10.786 1.00 53.41 81 ASP A C 1
ATOM 696 O O . ASP A 1 81 ? 1.274 17.476 -9.589 1.00 53.41 81 ASP A O 1
ATOM 700 N N . LYS A 1 82 ? 1.157 18.551 -11.539 1.00 51.91 82 LYS A N 1
ATOM 701 C CA . LYS A 1 82 ? 1.610 19.838 -10.997 1.00 51.91 82 LYS A CA 1
ATOM 702 C C . LYS A 1 82 ? 0.529 20.573 -10.201 1.00 51.91 82 LYS A C 1
ATOM 704 O O . LYS A 1 82 ? 0.875 21.500 -9.480 1.00 51.91 82 LYS A O 1
ATOM 709 N N . ASP A 1 83 ? -0.726 20.126 -10.267 1.00 52.06 83 ASP A N 1
ATOM 710 C CA . ASP A 1 83 ? -1.861 20.912 -9.767 1.00 52.06 83 ASP A CA 1
ATOM 711 C C . ASP A 1 83 ? -2.646 20.256 -8.615 1.00 52.06 83 ASP A C 1
ATOM 713 O O . ASP A 1 83 ? -3.610 20.837 -8.118 1.00 52.06 83 ASP A O 1
ATOM 717 N N . TRP A 1 84 ? -2.245 19.076 -8.128 1.00 62.06 84 TRP A N 1
ATOM 718 C CA . TRP A 1 84 ? -2.954 18.406 -7.028 1.00 62.06 84 TRP A CA 1
ATOM 719 C C . TRP A 1 84 ? -2.246 18.640 -5.694 1.00 62.06 84 TRP A C 1
ATOM 721 O O . TRP A 1 84 ? -1.452 17.831 -5.230 1.00 62.06 84 TRP A O 1
ATOM 731 N N . LEU A 1 85 ? -2.548 19.784 -5.080 1.00 64.38 85 LEU A N 1
ATOM 732 C 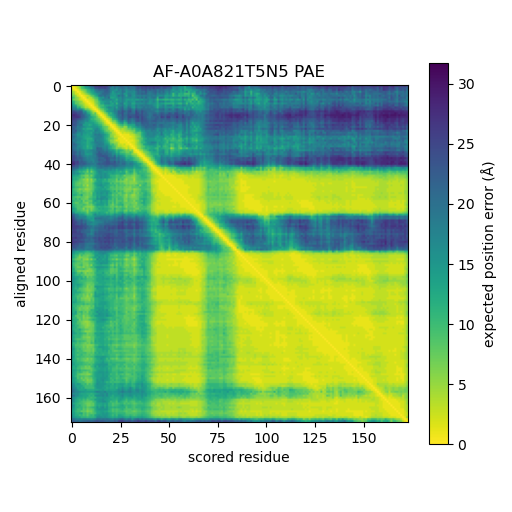CA . LEU A 1 85 ? -1.927 20.262 -3.836 1.00 64.38 85 LEU A CA 1
ATOM 733 C C . LEU A 1 85 ? -2.426 19.557 -2.561 1.00 64.38 85 LEU A C 1
ATOM 735 O O . LEU A 1 85 ? -1.992 19.905 -1.464 1.00 64.38 85 LEU A O 1
ATOM 739 N N . SER A 1 86 ? -3.363 18.613 -2.668 1.00 81.25 86 SER A N 1
ATOM 740 C CA . SER A 1 86 ? -4.001 17.985 -1.507 1.00 81.25 86 SER A CA 1
ATOM 741 C C . SER A 1 86 ? -3.713 16.491 -1.446 1.00 81.25 86 SER A C 1
ATOM 743 O O . SER A 1 86 ? -3.971 15.756 -2.404 1.00 81.25 86 SER A O 1
ATOM 745 N N . ILE A 1 87 ? -3.220 16.066 -0.283 1.00 90.25 87 ILE A N 1
ATOM 746 C CA . ILE A 1 87 ? -3.035 14.663 0.084 1.00 90.25 87 ILE A CA 1
ATOM 747 C C . ILE A 1 87 ? -4.411 13.986 0.102 1.00 90.25 87 ILE A C 1
ATOM 749 O O . ILE A 1 87 ? -5.357 14.507 0.693 1.00 90.25 87 ILE A O 1
ATOM 753 N N . ILE A 1 88 ? -4.535 12.832 -0.553 1.00 92.75 88 ILE A N 1
ATOM 754 C CA . ILE A 1 88 ? -5.736 11.998 -0.470 1.00 92.75 88 ILE A CA 1
ATOM 755 C C . ILE A 1 88 ? -5.681 11.199 0.828 1.00 92.75 88 ILE A C 1
ATOM 757 O O . ILE A 1 88 ? -4.710 10.495 1.097 1.00 92.75 88 ILE A O 1
ATOM 761 N N . GLU A 1 89 ? -6.739 11.258 1.623 1.00 94.75 89 GLU A N 1
ATOM 762 C CA . GLU A 1 89 ? -6.824 10.498 2.867 1.00 94.75 89 GLU A CA 1
ATOM 763 C C . GLU A 1 89 ? -7.625 9.210 2.676 1.00 94.75 89 GLU A C 1
ATOM 765 O O . GLU A 1 89 ? -8.754 9.225 2.184 1.00 94.75 89 GLU A O 1
ATOM 770 N N . TYR A 1 90 ? -7.050 8.098 3.130 1.00 94.25 90 TYR A N 1
ATOM 771 C CA . TYR A 1 90 ? -7.730 6.816 3.289 1.00 94.25 90 TYR A CA 1
ATOM 772 C C . TYR A 1 90 ? -7.654 6.387 4.764 1.00 94.25 90 TYR A C 1
ATOM 774 O O . TYR A 1 90 ? -6.894 5.483 5.123 1.00 94.25 90 TYR A O 1
ATOM 782 N N . PRO A 1 91 ? -8.433 7.032 5.652 1.00 93.88 91 PRO A N 1
ATOM 783 C CA . PRO A 1 91 ? -8.295 6.894 7.104 1.00 93.88 91 PRO A CA 1
ATOM 784 C C . PRO A 1 91 ? -8.722 5.525 7.638 1.00 93.88 91 PRO A C 1
ATOM 786 O O . PRO A 1 91 ? -8.537 5.241 8.813 1.00 93.88 91 PRO A O 1
ATOM 789 N N . HIS A 1 92 ? -9.319 4.670 6.812 1.00 92.38 92 HIS A N 1
ATOM 790 C CA . HIS A 1 92 ? -9.783 3.350 7.230 1.00 92.38 92 HIS A CA 1
ATOM 791 C C . HIS A 1 92 ? -9.186 2.213 6.409 1.00 92.38 92 HIS A C 1
ATOM 793 O O . HIS A 1 92 ? -9.559 1.068 6.650 1.00 92.38 92 HIS A O 1
ATOM 799 N N . LEU A 1 93 ? -8.268 2.505 5.481 1.00 93.50 93 LEU A N 1
ATOM 800 C CA . LEU A 1 93 ? -7.675 1.499 4.609 1.00 93.50 93 LEU A CA 1
ATOM 801 C C . LEU A 1 93 ? -6.692 0.627 5.392 1.00 93.50 93 LEU A C 1
ATOM 803 O O . LEU A 1 93 ? -5.725 1.126 5.955 1.00 93.50 93 LEU A O 1
ATOM 807 N N . ILE A 1 94 ? -6.971 -0.673 5.404 1.00 94.12 94 ILE A N 1
ATOM 808 C CA . ILE A 1 94 ? -6.269 -1.731 6.137 1.00 94.12 94 ILE A CA 1
ATOM 809 C C . ILE A 1 94 ? -5.470 -2.613 5.177 1.00 94.12 94 ILE A C 1
ATOM 811 O O . ILE A 1 94 ? -4.339 -2.984 5.492 1.00 94.12 94 ILE A O 1
ATOM 815 N N . SER A 1 95 ? -6.050 -2.942 4.019 1.00 94.38 95 SER A N 1
ATOM 816 C CA . SER A 1 95 ? -5.477 -3.880 3.049 1.00 94.38 95 SER A CA 1
ATOM 817 C C . SER A 1 95 ? -5.432 -3.273 1.650 1.00 94.38 95 SER A C 1
ATOM 819 O O . SER A 1 95 ? -6.460 -2.817 1.137 1.00 94.38 95 SER A O 1
ATOM 821 N N . LEU A 1 96 ? -4.247 -3.273 1.039 1.00 94.38 96 LEU A N 1
ATOM 822 C CA . LEU A 1 96 ? -4.005 -2.793 -0.320 1.00 94.38 96 LEU A CA 1
ATOM 823 C C . LEU A 1 96 ? -3.414 -3.914 -1.182 1.00 94.38 96 LEU A C 1
ATOM 825 O O . LEU A 1 96 ? -2.293 -4.356 -0.945 1.00 94.38 96 LEU A O 1
ATOM 829 N N . ASP A 1 97 ? -4.150 -4.346 -2.203 1.00 93.00 97 ASP A N 1
ATOM 830 C CA . ASP A 1 97 ? -3.713 -5.337 -3.190 1.00 93.00 97 ASP A CA 1
ATOM 831 C C . ASP A 1 97 ? -3.462 -4.670 -4.549 1.00 93.00 97 ASP A C 1
ATOM 833 O O . ASP A 1 97 ? -4.362 -4.122 -5.182 1.00 93.00 97 ASP A O 1
ATOM 837 N N . MET A 1 98 ? -2.206 -4.707 -4.974 1.00 90.44 98 MET A N 1
ATOM 838 C CA . MET A 1 98 ? -1.653 -4.093 -6.178 1.00 90.44 98 MET A CA 1
ATOM 839 C C . MET A 1 98 ? -0.754 -5.083 -6.939 1.00 90.44 98 MET A C 1
ATOM 841 O O . MET A 1 98 ? 0.048 -4.664 -7.771 1.00 90.44 98 MET A O 1
ATOM 845 N N . GLU A 1 99 ? -0.867 -6.393 -6.678 1.00 87.31 99 GLU A N 1
ATOM 846 C CA . GLU A 1 99 ? -0.041 -7.441 -7.310 1.00 87.31 99 GLU A CA 1
ATOM 847 C C . GLU A 1 99 ? -0.108 -7.370 -8.844 1.00 87.31 99 GLU A C 1
ATOM 849 O O . GLU A 1 99 ? 0.886 -7.529 -9.541 1.00 87.31 99 GLU A O 1
ATOM 854 N N . ARG A 1 100 ? -1.278 -7.025 -9.387 1.00 80.38 100 ARG A N 1
ATOM 855 C CA . ARG A 1 100 ? -1.502 -6.896 -10.835 1.00 80.38 100 ARG A CA 1
ATOM 856 C C . ARG A 1 100 ? -1.776 -5.460 -11.259 1.00 80.38 100 ARG A C 1
ATOM 858 O O . ARG A 1 100 ? -2.513 -5.236 -12.217 1.00 80.38 100 ARG A O 1
ATOM 865 N N . ALA A 1 101 ? -1.276 -4.486 -10.506 1.00 80.75 101 ALA A N 1
ATOM 866 C CA . ALA A 1 101 ? -1.469 -3.070 -10.780 1.00 80.75 101 ALA A CA 1
ATOM 867 C C . ALA A 1 101 ? -0.234 -2.441 -11.431 1.00 80.75 101 ALA A C 1
ATOM 869 O O . ALA A 1 101 ? 0.887 -2.931 -11.324 1.00 80.75 101 ALA A O 1
ATOM 870 N N . ASN A 1 102 ? -0.439 -1.289 -12.066 1.00 81.69 102 ASN A N 1
ATOM 871 C CA . ASN A 1 102 ? 0.660 -0.446 -12.511 1.00 81.69 102 ASN A CA 1
ATOM 872 C C . ASN A 1 102 ? 1.388 0.154 -11.291 1.00 81.69 102 ASN A C 1
ATOM 874 O O . ASN A 1 102 ? 0.738 0.675 -10.380 1.00 81.69 102 ASN A O 1
ATOM 878 N N . SER A 1 103 ? 2.724 0.135 -11.294 1.00 85.56 103 SER A N 1
ATOM 879 C CA . SER A 1 103 ? 3.552 0.679 -10.207 1.00 85.56 103 SER A CA 1
ATOM 880 C C . SER A 1 103 ? 3.321 2.173 -9.947 1.00 85.56 103 SER A C 1
ATOM 882 O O . SER A 1 103 ? 3.513 2.623 -8.822 1.00 85.56 103 SER A O 1
ATOM 884 N N . TYR A 1 104 ? 2.824 2.937 -10.924 1.00 84.44 104 TYR A N 1
ATOM 885 C CA . TYR A 1 104 ? 2.398 4.327 -10.728 1.00 84.44 104 TYR A CA 1
ATOM 886 C C . TYR A 1 104 ? 1.268 4.456 -9.691 1.00 84.44 104 TYR A C 1
ATOM 888 O O . TYR A 1 104 ? 1.255 5.390 -8.890 1.00 84.44 104 TYR A O 1
ATOM 896 N N . TYR A 1 105 ? 0.324 3.509 -9.653 1.00 87.19 105 TYR A N 1
ATOM 897 C CA . TYR A 1 105 ? -0.726 3.524 -8.629 1.00 87.19 105 TYR A CA 1
ATOM 898 C C . TYR A 1 105 ? -0.140 3.214 -7.260 1.00 87.19 105 TYR A C 1
ATOM 900 O O . TYR A 1 105 ? -0.469 3.890 -6.289 1.00 87.19 105 TYR A O 1
ATOM 908 N N . LEU A 1 106 ? 0.769 2.240 -7.198 1.00 91.06 106 LEU A N 1
ATOM 909 C CA . LEU A 1 106 ? 1.482 1.917 -5.971 1.00 91.06 106 LEU A CA 1
ATOM 910 C C . LEU A 1 106 ? 2.255 3.135 -5.445 1.00 91.06 106 LEU A C 1
ATOM 912 O O . LEU A 1 106 ? 2.158 3.443 -4.262 1.00 91.06 106 LEU A O 1
ATOM 916 N N . GLU A 1 107 ? 2.944 3.880 -6.316 1.00 91.19 107 GLU A N 1
ATOM 917 C CA . GLU A 1 107 ? 3.602 5.133 -5.938 1.00 91.19 107 GLU A CA 1
ATOM 918 C C . GLU A 1 107 ? 2.613 6.141 -5.354 1.00 91.19 107 GLU A C 1
ATOM 920 O O . GLU A 1 107 ? 2.904 6.746 -4.325 1.00 91.19 107 GLU A O 1
ATOM 925 N N . ASN A 1 108 ? 1.441 6.315 -5.969 1.00 89.44 108 ASN A N 1
ATOM 926 C CA . ASN A 1 108 ? 0.434 7.242 -5.457 1.00 89.44 108 ASN A CA 1
ATOM 927 C C . ASN A 1 108 ? -0.034 6.879 -4.043 1.00 89.44 108 ASN A C 1
ATOM 929 O O . ASN A 1 108 ? -0.217 7.789 -3.238 1.00 89.44 108 ASN A O 1
ATOM 933 N N . PHE A 1 109 ? -0.201 5.592 -3.728 1.00 92.75 109 PHE A N 1
ATOM 934 C CA . PHE A 1 109 ? -0.628 5.145 -2.396 1.00 92.75 109 PHE A CA 1
ATOM 935 C C . PHE A 1 109 ? 0.499 5.155 -1.360 1.00 92.75 109 PHE A C 1
ATOM 937 O O . PHE A 1 109 ? 0.268 5.523 -0.208 1.00 92.75 109 PHE A O 1
ATOM 944 N N . LEU A 1 110 ? 1.715 4.756 -1.737 1.00 93.62 110 LEU A N 1
ATOM 945 C CA . LEU A 1 110 ? 2.824 4.679 -0.786 1.00 93.62 110 LEU A CA 1
ATOM 946 C C . LEU A 1 110 ? 3.463 6.042 -0.517 1.00 93.62 110 LEU A C 1
ATOM 948 O O . LEU A 1 110 ? 3.979 6.246 0.574 1.00 93.62 110 LEU A O 1
ATOM 952 N N . ASN A 1 111 ? 3.415 6.984 -1.460 1.00 92.38 111 ASN A N 1
ATOM 953 C CA . ASN A 1 111 ? 4.005 8.306 -1.282 1.00 92.38 111 ASN A CA 1
ATOM 954 C C . ASN A 1 111 ? 3.154 9.183 -0.347 1.00 92.38 111 ASN A C 1
ATOM 956 O O . ASN A 1 111 ? 2.033 9.565 -0.681 1.00 92.38 111 ASN A O 1
ATOM 960 N N . GLU A 1 112 ? 3.725 9.569 0.792 1.00 89.56 112 GLU A N 1
ATOM 961 C CA . GLU A 1 112 ? 3.062 10.355 1.837 1.00 89.56 112 GLU A CA 1
ATOM 962 C C . GLU A 1 112 ? 2.677 11.775 1.405 1.00 89.56 112 GLU A C 1
ATOM 964 O O . GLU A 1 112 ? 1.794 12.388 1.998 1.00 89.56 112 GLU A O 1
ATOM 969 N N . THR A 1 113 ? 3.321 12.304 0.361 1.00 90.00 113 THR A N 1
ATOM 970 C CA . THR A 1 113 ? 2.980 13.617 -0.207 1.00 90.00 113 THR A CA 1
ATOM 971 C C . THR A 1 113 ? 1.750 13.555 -1.114 1.00 90.00 113 THR A C 1
ATOM 973 O O . THR A 1 113 ? 1.195 14.590 -1.470 1.00 90.00 113 THR A O 1
ATOM 976 N N . LYS A 1 114 ? 1.311 12.342 -1.476 1.00 90.88 114 LYS A N 1
ATOM 977 C CA . LYS A 1 114 ? 0.153 12.082 -2.338 1.00 90.88 114 LYS A CA 1
ATOM 978 C C . LYS A 1 114 ? -1.002 11.454 -1.569 1.00 90.88 114 LYS A C 1
ATOM 980 O O . LYS A 1 114 ? -2.149 11.839 -1.766 1.00 90.88 114 LYS A O 1
ATOM 985 N N . THR A 1 115 ? -0.703 10.508 -0.683 1.00 93.44 115 THR A N 1
ATOM 986 C CA . THR A 1 115 ? -1.712 9.742 0.046 1.00 93.44 115 THR A CA 1
ATOM 987 C C . THR A 1 115 ? -1.336 9.581 1.510 1.00 93.44 115 THR A C 1
ATOM 989 O O . THR A 1 115 ? -0.184 9.316 1.837 1.00 93.44 115 THR A O 1
ATOM 992 N N . TYR A 1 116 ? -2.324 9.658 2.396 1.00 94.69 116 TYR A N 1
ATOM 993 C CA . TYR A 1 116 ? -2.191 9.317 3.807 1.00 94.69 116 TYR A CA 1
ATOM 994 C C . TYR A 1 116 ? -3.063 8.101 4.137 1.00 94.69 116 TYR A C 1
ATOM 996 O O . TYR A 1 116 ? -4.284 8.142 3.987 1.00 94.69 116 TYR A O 1
ATOM 1004 N N . SER A 1 117 ? -2.429 6.999 4.551 1.00 94.00 117 SER A N 1
ATOM 1005 C CA . SER A 1 117 ? -3.092 5.722 4.876 1.00 94.00 117 SER A CA 1
ATOM 1006 C C . SER A 1 117 ? -2.583 5.167 6.216 1.00 94.00 117 SER A C 1
ATOM 1008 O O . SER A 1 117 ? -1.826 4.197 6.237 1.00 94.00 117 SER A O 1
ATOM 1010 N N . PRO A 1 118 ? -2.957 5.776 7.357 1.00 94.00 118 PRO A N 1
ATOM 1011 C CA . PRO A 1 118 ? -2.350 5.472 8.658 1.00 94.00 118 PRO A CA 1
ATOM 1012 C C . PRO A 1 118 ? -2.640 4.068 9.199 1.00 94.00 118 PRO A C 1
ATOM 1014 O O . PRO A 1 118 ? -1.945 3.607 10.101 1.00 94.00 118 PRO A O 1
ATOM 1017 N N . HIS A 1 119 ? -3.664 3.394 8.675 1.00 95.38 119 HIS A N 1
ATOM 1018 C CA . HIS A 1 119 ? -4.087 2.070 9.129 1.00 95.38 119 HIS A CA 1
ATOM 1019 C C . HIS A 1 119 ? -3.707 0.946 8.165 1.00 95.38 119 HIS A C 1
ATOM 1021 O O . HIS A 1 119 ? -4.153 -0.182 8.364 1.00 95.38 119 HIS A O 1
ATOM 1027 N N . LEU A 1 120 ? -2.882 1.229 7.151 1.00 96.44 120 LEU A N 1
ATOM 1028 C CA . LEU A 1 120 ? -2.457 0.218 6.193 1.00 96.44 120 LEU A CA 1
ATOM 1029 C C . LEU A 1 120 ? -1.575 -0.821 6.896 1.00 96.44 120 LEU A C 1
ATOM 1031 O O . LEU A 1 120 ? -0.453 -0.524 7.299 1.00 96.44 120 LEU A O 1
ATOM 1035 N N . THR A 1 121 ? -2.087 -2.044 7.035 1.00 96.75 121 THR A N 1
ATOM 1036 C CA . THR A 1 121 ? -1.388 -3.153 7.702 1.00 96.75 121 THR A CA 1
ATOM 1037 C C . THR A 1 121 ? -1.048 -4.308 6.770 1.00 96.75 121 THR A C 1
ATOM 1039 O O . THR A 1 121 ? -0.132 -5.068 7.077 1.00 96.75 121 THR A O 1
ATOM 1042 N N . GLU A 1 122 ? 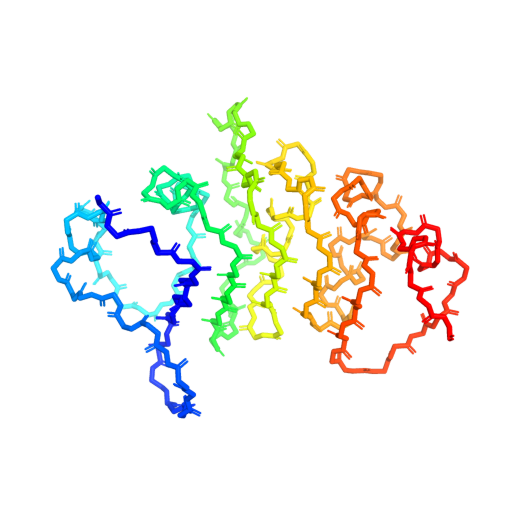-1.759 -4.454 5.653 1.00 96.62 122 GLU A N 1
ATOM 1043 C CA . GLU A 1 122 ? -1.539 -5.514 4.667 1.00 96.62 122 GLU A CA 1
ATOM 1044 C C . GLU A 1 122 ? -1.274 -4.898 3.289 1.00 96.62 122 GLU A C 1
ATOM 1046 O O . GLU A 1 122 ? -2.061 -4.086 2.799 1.00 96.62 122 GLU A O 1
ATOM 1051 N N . LEU A 1 123 ? -0.164 -5.290 2.663 1.00 96.50 123 LEU A N 1
ATOM 1052 C CA . LEU A 1 123 ? 0.235 -4.842 1.333 1.00 96.50 123 LEU A CA 1
ATOM 1053 C C . LEU A 1 123 ? 0.542 -6.059 0.453 1.00 96.50 123 LEU A C 1
ATOM 1055 O O . LEU A 1 123 ? 1.408 -6.863 0.799 1.00 96.50 123 LEU A O 1
ATOM 1059 N N . LYS A 1 124 ? -0.144 -6.184 -0.688 1.00 95.31 124 LYS A N 1
ATOM 1060 C CA . LYS A 1 124 ? 0.143 -7.193 -1.723 1.00 95.31 124 LYS A CA 1
ATOM 1061 C C . LYS A 1 124 ? 0.632 -6.507 -2.984 1.00 95.31 124 LYS A C 1
ATOM 1063 O O . LYS A 1 124 ? -0.066 -5.650 -3.516 1.00 95.31 124 LYS A O 1
ATOM 1068 N N . VAL A 1 125 ? 1.830 -6.836 -3.443 1.00 94.00 125 VAL A N 1
ATOM 1069 C CA . VAL A 1 125 ? 2.507 -6.154 -4.561 1.00 94.00 125 VAL A CA 1
ATOM 1070 C C . VAL A 1 125 ? 3.448 -7.120 -5.267 1.00 94.00 125 VAL A C 1
ATOM 1072 O O . VAL A 1 125 ? 3.795 -8.155 -4.713 1.00 94.00 125 VAL A O 1
ATOM 1075 N N . THR A 1 126 ? 3.948 -6.768 -6.447 1.00 92.12 126 THR A N 1
ATOM 1076 C CA . THR A 1 126 ? 5.170 -7.412 -6.949 1.00 92.12 126 THR A CA 1
ATOM 1077 C C . THR A 1 126 ? 6.391 -6.806 -6.261 1.00 92.12 126 THR A C 1
ATOM 1079 O O . THR A 1 126 ? 6.442 -5.594 -6.022 1.00 92.12 126 THR A O 1
ATOM 1082 N N . TYR A 1 127 ? 7.398 -7.629 -5.958 1.00 92.81 127 TYR A N 1
ATOM 1083 C CA . TYR A 1 127 ? 8.643 -7.149 -5.348 1.00 92.81 127 TYR A CA 1
ATOM 1084 C C . TYR A 1 127 ? 9.330 -6.095 -6.229 1.00 92.81 127 TYR A C 1
ATOM 1086 O O . TYR A 1 127 ? 9.740 -5.046 -5.741 1.00 92.81 127 TYR A O 1
ATOM 1094 N N . TYR A 1 128 ? 9.339 -6.317 -7.546 1.00 91.31 128 TYR A N 1
ATOM 1095 C CA . TYR A 1 128 ? 9.918 -5.395 -8.524 1.00 91.31 128 TYR A CA 1
ATOM 1096 C C . TYR A 1 128 ? 9.260 -4.005 -8.512 1.00 91.31 128 TYR A C 1
ATOM 1098 O O . TYR A 1 128 ? 9.947 -2.983 -8.526 1.00 91.31 128 TYR A O 1
ATOM 1106 N N . ALA A 1 129 ? 7.923 -3.934 -8.453 1.00 91.00 129 ALA A N 1
ATOM 1107 C CA . ALA A 1 129 ? 7.235 -2.647 -8.347 1.00 91.00 129 ALA A CA 1
ATOM 1108 C C . ALA A 1 129 ? 7.577 -1.939 -7.031 1.00 91.00 129 ALA A C 1
ATOM 1110 O O . ALA A 1 129 ? 7.730 -0.716 -7.011 1.00 91.00 129 ALA A O 1
ATOM 1111 N N . LEU A 1 130 ? 7.721 -2.705 -5.947 1.00 94.00 130 LEU A N 1
ATOM 1112 C CA . LEU A 1 130 ? 8.083 -2.173 -4.643 1.00 94.00 130 LEU A CA 1
ATOM 1113 C C . LEU A 1 130 ? 9.502 -1.591 -4.641 1.00 94.00 130 LEU A C 1
ATOM 1115 O O . LEU A 1 130 ? 9.688 -0.473 -4.163 1.00 94.00 130 LEU A O 1
ATOM 1119 N N . GLU A 1 131 ? 10.479 -2.283 -5.231 1.00 93.81 131 GLU A N 1
ATOM 1120 C CA . GLU A 1 131 ? 11.844 -1.771 -5.407 1.00 93.81 131 GLU A CA 1
ATOM 1121 C C . GLU A 1 131 ? 11.863 -0.462 -6.204 1.00 93.81 131 GLU A C 1
ATOM 1123 O O . GLU A 1 131 ? 12.492 0.504 -5.776 1.00 93.81 131 GLU A O 1
ATOM 1128 N N . ILE A 1 132 ? 11.119 -0.377 -7.314 1.00 92.12 132 ILE A N 1
ATOM 1129 C CA . ILE A 1 132 ? 11.033 0.857 -8.114 1.00 92.12 132 ILE A CA 1
ATOM 1130 C C . ILE A 1 132 ? 10.460 2.009 -7.286 1.00 92.12 132 ILE A C 1
ATOM 1132 O O . ILE A 1 132 ? 11.060 3.081 -7.207 1.00 92.12 132 ILE A O 1
ATOM 1136 N N . VAL A 1 133 ? 9.291 1.805 -6.672 1.00 92.50 133 VAL A N 1
ATOM 1137 C CA . VAL A 1 133 ? 8.557 2.875 -5.977 1.00 92.50 133 VAL A CA 1
ATOM 1138 C C . VAL A 1 133 ? 9.332 3.394 -4.770 1.00 92.50 133 VAL A C 1
ATOM 1140 O O . VAL A 1 133 ? 9.358 4.604 -4.526 1.00 92.50 133 VAL A O 1
ATOM 1143 N N . THR A 1 134 ? 9.984 2.488 -4.043 1.00 94.81 134 THR A N 1
ATOM 1144 C CA . THR A 1 134 ? 10.770 2.802 -2.843 1.00 94.81 134 THR A CA 1
ATOM 1145 C C . THR A 1 134 ? 12.220 3.183 -3.152 1.00 94.81 134 THR A C 1
ATOM 1147 O O . THR A 1 134 ? 12.974 3.500 -2.229 1.00 94.81 134 THR A O 1
ATOM 1150 N N . ASN A 1 135 ? 12.622 3.176 -4.429 1.00 94.44 135 ASN A N 1
ATOM 1151 C CA . ASN A 1 135 ? 14.008 3.334 -4.868 1.00 94.44 135 ASN A CA 1
ATOM 1152 C C . ASN A 1 135 ? 14.953 2.401 -4.090 1.00 94.44 135 ASN A C 1
ATOM 1154 O O . ASN A 1 135 ? 15.812 2.859 -3.335 1.00 94.44 135 ASN A O 1
ATOM 1158 N N . ASN A 1 136 ? 14.740 1.091 -4.211 1.00 94.25 136 ASN A N 1
ATOM 1159 C CA . ASN A 1 136 ? 15.431 0.052 -3.444 1.00 94.25 136 ASN A CA 1
ATOM 1160 C C . AS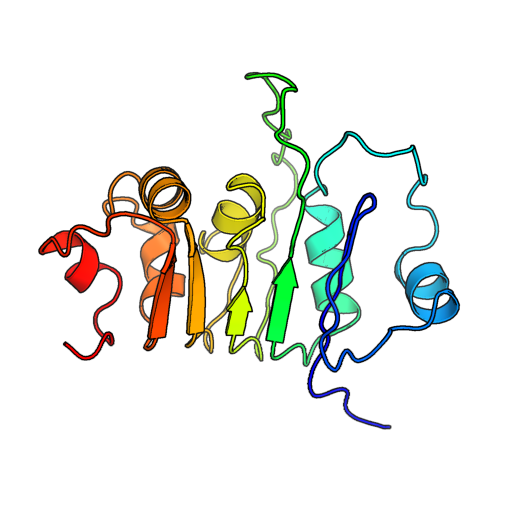N A 1 136 ? 15.364 0.299 -1.927 1.00 94.25 136 ASN A C 1
ATOM 1162 O O . ASN A 1 136 ? 16.374 0.216 -1.234 1.00 94.25 136 ASN A O 1
ATOM 1166 N N . PHE A 1 137 ? 14.180 0.641 -1.410 1.00 95.12 137 PHE A N 1
ATOM 1167 C CA . PHE A 1 137 ? 13.949 0.891 0.017 1.00 95.12 137 PHE A CA 1
ATOM 1168 C C . PHE A 1 137 ? 14.799 2.040 0.597 1.00 95.12 137 PHE A C 1
ATOM 1170 O O . PHE A 1 137 ? 15.201 2.006 1.759 1.00 95.12 137 PHE A O 1
ATOM 1177 N N . THR A 1 138 ? 15.033 3.104 -0.184 1.00 93.88 138 THR A N 1
ATOM 1178 C CA . THR A 1 138 ? 15.773 4.311 0.258 1.00 93.88 138 THR A CA 1
ATOM 1179 C C . THR A 1 138 ? 14.959 5.613 0.214 1.00 93.88 138 THR A C 1
ATOM 1181 O O . THR A 1 138 ? 15.336 6.604 0.835 1.00 93.88 138 THR A O 1
ATOM 1184 N N . ARG A 1 139 ? 13.806 5.630 -0.467 1.00 94.12 139 ARG A N 1
ATOM 1185 C CA . ARG A 1 139 ? 12.944 6.813 -0.669 1.00 94.12 139 ARG A CA 1
ATOM 1186 C C . ARG A 1 139 ? 12.054 7.205 0.528 1.00 94.12 139 ARG A C 1
ATOM 1188 O O . ARG A 1 139 ? 10.929 6.725 0.677 1.00 94.12 139 ARG A O 1
ATOM 1195 N N . ASN A 1 140 ? 12.514 8.137 1.357 1.00 93.31 140 ASN A N 1
ATOM 1196 C CA . ASN A 1 140 ? 11.827 8.539 2.595 1.00 93.31 140 ASN A CA 1
ATOM 1197 C C . ASN A 1 140 ? 10.331 8.867 2.445 1.00 93.31 140 ASN A C 1
ATOM 1199 O O . ASN A 1 140 ? 9.557 8.493 3.323 1.00 93.31 140 ASN A O 1
ATOM 1203 N N . GLU A 1 141 ? 9.907 9.473 1.333 1.00 94.00 141 GLU A N 1
ATOM 1204 C CA . GLU A 1 141 ? 8.508 9.852 1.094 1.00 94.00 141 GLU A CA 1
ATOM 1205 C C . GLU A 1 141 ? 7.564 8.644 1.067 1.00 94.00 141 GLU A C 1
ATOM 1207 O O . GLU A 1 141 ? 6.373 8.781 1.318 1.00 94.00 141 GLU A O 1
ATOM 1212 N N . THR A 1 142 ? 8.068 7.446 0.765 1.00 94.56 142 THR A N 1
ATOM 1213 C CA . THR A 1 142 ? 7.246 6.224 0.766 1.00 94.56 142 THR A CA 1
ATOM 1214 C C . THR A 1 142 ? 7.276 5.472 2.094 1.00 94.56 142 THR A C 1
ATOM 1216 O O . THR A 1 142 ? 6.438 4.614 2.364 1.00 94.56 142 THR A O 1
ATOM 1219 N N . ARG A 1 143 ? 8.229 5.811 2.967 1.00 94.12 143 ARG A N 1
ATOM 1220 C CA . ARG A 1 143 ? 8.526 5.045 4.177 1.00 94.12 143 ARG A CA 1
ATOM 1221 C C . ARG A 1 143 ? 7.417 5.134 5.222 1.00 94.12 143 ARG A C 1
ATOM 1223 O O . ARG A 1 143 ? 7.129 4.139 5.879 1.00 94.12 143 ARG A O 1
ATOM 1230 N N . ARG A 1 144 ? 6.787 6.302 5.388 1.00 91.88 144 ARG A N 1
ATOM 1231 C CA . ARG A 1 144 ? 5.767 6.510 6.431 1.00 91.88 144 ARG A CA 1
ATOM 1232 C C . ARG A 1 144 ? 4.541 5.623 6.225 1.00 91.88 144 ARG A C 1
ATOM 1234 O O . ARG A 1 144 ? 4.108 4.989 7.181 1.00 91.88 144 ARG A O 1
ATOM 1241 N N . ASN A 1 145 ? 4.022 5.538 4.999 1.00 93.31 145 ASN A N 1
ATOM 1242 C CA . ASN A 1 145 ? 2.869 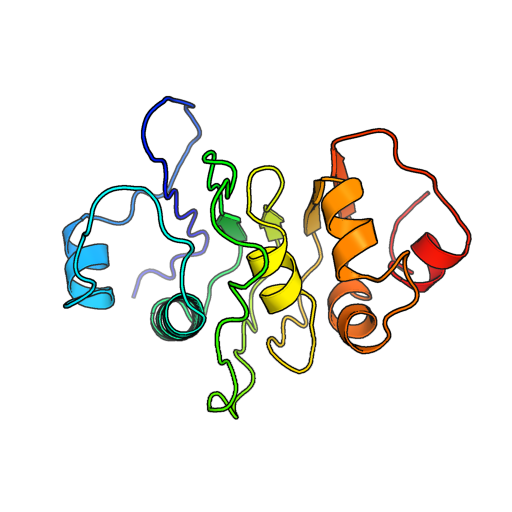4.681 4.700 1.00 93.31 145 ASN A CA 1
ATOM 1243 C C . ASN A 1 145 ? 3.233 3.186 4.750 1.00 93.31 145 ASN A C 1
ATOM 1245 O O . ASN A 1 145 ? 2.381 2.361 5.063 1.00 93.31 145 ASN A O 1
ATOM 1249 N N . CYS A 1 146 ? 4.499 2.833 4.509 1.00 95.00 146 CYS A N 1
ATOM 1250 C CA . CYS A 1 146 ? 5.000 1.465 4.661 1.00 95.00 146 CYS A CA 1
ATOM 1251 C C . CYS A 1 146 ? 5.206 1.048 6.128 1.00 95.00 146 CYS A C 1
ATOM 1253 O O . CYS A 1 146 ? 5.071 -0.130 6.451 1.00 95.00 146 CYS A O 1
ATOM 1255 N N . ALA A 1 147 ? 5.492 1.989 7.032 1.00 95.19 147 ALA A N 1
ATOM 1256 C CA . ALA A 1 147 ? 5.887 1.678 8.407 1.00 95.19 147 ALA A CA 1
ATOM 1257 C C . ALA A 1 147 ? 4.810 0.933 9.222 1.00 95.19 147 ALA A C 1
ATOM 1259 O O . ALA A 1 147 ? 5.141 0.218 10.167 1.00 95.19 147 ALA A O 1
ATOM 1260 N N . GLY A 1 148 ? 3.532 1.103 8.865 1.00 94.75 148 GLY A N 1
ATOM 1261 C CA . GLY A 1 148 ? 2.395 0.424 9.496 1.00 94.75 148 GLY A CA 1
ATOM 1262 C C . GLY A 1 148 ? 2.139 -1.002 8.997 1.00 94.75 148 GLY A C 1
ATOM 1263 O O . GLY A 1 148 ? 1.387 -1.741 9.639 1.00 94.75 148 GLY A O 1
ATOM 1264 N N . VAL A 1 149 ? 2.768 -1.410 7.888 1.00 96.56 149 VAL A N 1
ATOM 1265 C CA . VAL A 1 149 ? 2.529 -2.708 7.249 1.00 96.56 149 VAL A CA 1
ATOM 1266 C C . VAL A 1 149 ? 3.127 -3.829 8.096 1.00 96.56 149 VAL A C 1
ATOM 1268 O O . VAL A 1 149 ? 4.326 -3.868 8.367 1.00 96.56 149 VAL A O 1
ATOM 1271 N N . ARG A 1 150 ? 2.262 -4.761 8.495 1.00 96.38 150 ARG A N 1
ATOM 1272 C CA . ARG A 1 150 ? 2.577 -5.959 9.289 1.00 96.38 150 ARG A CA 1
ATOM 1273 C C . ARG A 1 150 ? 2.652 -7.214 8.432 1.00 96.38 150 ARG A C 1
ATOM 1275 O O . ARG A 1 150 ? 3.299 -8.182 8.810 1.00 96.38 150 ARG A O 1
ATOM 1282 N N . GLN A 1 151 ? 1.976 -7.190 7.288 1.00 95.62 151 GLN A N 1
ATOM 1283 C CA . GLN A 1 151 ? 1.937 -8.286 6.340 1.00 95.62 151 GLN A CA 1
ATOM 1284 C C . GLN A 1 151 ? 2.253 -7.759 4.943 1.00 95.62 151 GLN A C 1
ATOM 1286 O O . GLN A 1 151 ? 1.468 -7.018 4.354 1.00 95.62 151 GLN A O 1
ATOM 1291 N N . LEU A 1 152 ? 3.410 -8.156 4.419 1.00 94.94 152 LEU A N 1
ATOM 1292 C CA . LEU A 1 152 ? 3.828 -7.883 3.051 1.00 94.94 152 LEU A CA 1
ATOM 1293 C C . LEU A 1 152 ? 3.800 -9.192 2.261 1.00 94.94 152 LEU A C 1
ATOM 1295 O O . LEU A 1 152 ? 4.560 -10.111 2.553 1.00 94.94 152 LEU A O 1
ATOM 1299 N N . ILE A 1 153 ? 2.916 -9.271 1.270 1.00 93.88 153 ILE A N 1
ATOM 1300 C CA . ILE A 1 153 ? 2.846 -10.385 0.323 1.00 93.88 153 ILE A CA 1
ATOM 1301 C C . ILE A 1 153 ? 3.436 -9.874 -0.988 1.00 93.88 153 ILE A C 1
ATOM 1303 O O . ILE A 1 153 ? 2.796 -9.112 -1.711 1.00 93.88 153 ILE A O 1
ATOM 1307 N N . ALA A 1 154 ? 4.682 -10.249 -1.257 1.00 92.06 154 ALA A N 1
ATOM 1308 C CA . ALA A 1 154 ? 5.387 -9.843 -2.461 1.00 92.06 154 ALA A CA 1
ATOM 1309 C C . ALA A 1 154 ? 5.441 -10.998 -3.470 1.00 92.06 154 ALA A C 1
ATOM 1311 O O . ALA A 1 154 ? 5.963 -12.067 -3.157 1.00 92.06 154 ALA A O 1
ATOM 1312 N N . GLU A 1 155 ? 4.933 -10.785 -4.683 1.00 89.19 155 GLU A N 1
ATOM 1313 C CA . GLU A 1 155 ? 5.140 -11.708 -5.801 1.00 89.19 155 GLU A CA 1
ATOM 1314 C C . GLU A 1 155 ? 6.564 -11.538 -6.360 1.00 89.19 155 GLU A C 1
ATOM 1316 O O . GLU A 1 155 ? 7.019 -10.416 -6.615 1.00 89.19 155 GLU A O 1
ATOM 1321 N N . GLY A 1 156 ? 7.263 -12.656 -6.571 1.00 86.50 156 GLY A N 1
ATOM 1322 C CA . GLY A 1 156 ? 8.626 -12.700 -7.107 1.00 86.50 156 GLY A CA 1
ATOM 1323 C C . GLY A 1 156 ? 9.711 -12.991 -6.058 1.00 86.50 156 GLY A C 1
ATOM 1324 O O . GLY A 1 156 ? 9.413 -13.193 -4.880 1.00 86.50 156 GLY A O 1
ATOM 1325 N N . PRO A 1 157 ? 10.988 -13.065 -6.479 1.00 84.38 157 PRO A N 1
ATOM 1326 C CA . PRO A 1 157 ? 12.102 -13.377 -5.590 1.00 84.38 157 PRO A CA 1
ATOM 1327 C C . PRO A 1 157 ? 12.395 -12.191 -4.663 1.00 84.38 157 PRO A C 1
ATOM 1329 O O . PRO A 1 157 ? 13.096 -11.253 -5.033 1.00 84.38 157 PRO A O 1
ATOM 1332 N N . MET A 1 158 ? 11.846 -12.233 -3.452 1.00 84.75 158 MET A N 1
ATOM 1333 C CA . MET A 1 158 ? 12.063 -11.202 -2.444 1.00 84.75 158 MET A CA 1
ATOM 1334 C C . MET A 1 158 ? 13.424 -11.374 -1.762 1.00 84.75 158 MET A C 1
ATOM 1336 O O . MET A 1 158 ? 13.739 -12.438 -1.227 1.00 84.75 158 MET A O 1
ATOM 1340 N N . VAL A 1 159 ? 14.214 -10.300 -1.731 1.00 85.69 159 VAL A N 1
ATOM 1341 C CA . VAL A 1 159 ? 15.467 -10.240 -0.972 1.00 85.69 159 VAL A CA 1
ATOM 1342 C C . VAL A 1 159 ? 15.227 -9.453 0.314 1.00 85.69 159 VAL A C 1
ATOM 1344 O O . VAL A 1 159 ? 14.998 -8.244 0.290 1.00 85.69 159 VAL A O 1
ATOM 1347 N N . TYR A 1 160 ? 15.286 -10.139 1.455 1.00 84.69 160 TYR A N 1
ATOM 1348 C CA . TYR A 1 160 ? 15.148 -9.525 2.778 1.00 84.69 160 TYR A CA 1
ATOM 1349 C C . TYR A 1 160 ? 16.454 -8.838 3.198 1.00 84.69 160 TYR A C 1
ATOM 1351 O O . TYR A 1 160 ? 17.249 -9.385 3.964 1.00 84.69 160 TYR A O 1
ATOM 1359 N N . SER A 1 161 ? 16.697 -7.637 2.671 1.00 88.44 161 SER A N 1
ATOM 1360 C CA . SER A 1 161 ? 17.814 -6.789 3.095 1.00 88.44 161 SER A CA 1
ATOM 1361 C C . SER A 1 161 ? 17.490 -6.039 4.393 1.00 88.44 161 SER A C 1
ATOM 1363 O O . SER A 1 161 ? 16.334 -5.918 4.804 1.00 88.44 161 SER A O 1
ATOM 1365 N N . LYS A 1 162 ? 18.516 -5.472 5.039 1.00 90.69 162 LYS A N 1
ATOM 1366 C CA . LYS A 1 162 ? 18.326 -4.576 6.193 1.00 90.69 162 LYS A CA 1
ATOM 1367 C C . LYS A 1 162 ? 17.418 -3.387 5.849 1.00 90.69 162 LYS A C 1
ATOM 1369 O O . LYS A 1 162 ? 16.644 -2.952 6.696 1.00 90.69 162 LYS A O 1
ATOM 1374 N N . ASP A 1 163 ? 17.487 -2.896 4.615 1.00 92.19 163 ASP A N 1
ATOM 1375 C CA . ASP A 1 163 ? 16.704 -1.746 4.161 1.00 92.19 163 ASP A CA 1
ATOM 1376 C C . ASP A 1 163 ? 15.209 -2.071 4.077 1.00 92.19 163 ASP A C 1
ATOM 1378 O O . ASP A 1 163 ? 14.387 -1.248 4.481 1.00 92.19 163 ASP A O 1
ATOM 1382 N N . VAL A 1 164 ? 14.852 -3.305 3.690 1.00 92.56 164 VAL A N 1
ATOM 1383 C CA . VAL A 1 164 ? 13.463 -3.793 3.737 1.00 92.56 164 VAL A CA 1
ATOM 1384 C C . VAL A 1 164 ? 12.912 -3.710 5.161 1.00 92.56 164 VAL A C 1
ATOM 1386 O O . VAL A 1 164 ? 11.838 -3.151 5.368 1.00 92.56 164 VAL A O 1
ATOM 1389 N N . TYR A 1 165 ? 13.655 -4.185 6.163 1.00 92.69 165 TYR A N 1
ATOM 1390 C CA . TYR A 1 165 ? 13.218 -4.115 7.564 1.00 92.69 165 TYR A CA 1
ATOM 1391 C C . TYR A 1 165 ? 13.191 -2.682 8.115 1.00 92.69 165 TYR A C 1
ATOM 1393 O O . TYR A 1 165 ? 12.347 -2.353 8.945 1.00 92.69 165 TYR A O 1
ATOM 1401 N N . CYS A 1 166 ? 14.063 -1.791 7.632 1.00 91.56 166 CYS A N 1
ATOM 1402 C CA . CYS A 1 166 ? 13.987 -0.361 7.948 1.00 91.56 166 CYS A CA 1
ATOM 1403 C C . CYS A 1 166 ? 12.717 0.304 7.387 1.00 91.56 166 CYS A C 1
ATOM 1405 O O . CYS A 1 166 ? 12.260 1.315 7.939 1.00 91.56 166 CYS A O 1
ATOM 1407 N N . TYR A 1 167 ? 12.186 -0.231 6.286 1.00 93.38 167 TYR A N 1
ATOM 1408 C CA . TYR A 1 167 ? 10.967 0.222 5.618 1.00 93.38 167 TYR A CA 1
ATOM 1409 C C . TYR A 1 167 ? 9.691 -0.371 6.203 1.00 93.38 167 TYR A C 1
ATOM 1411 O O . TYR A 1 167 ? 8.690 0.331 6.333 1.00 93.38 167 TYR A O 1
ATOM 1419 N N . PHE A 1 168 ? 9.751 -1.644 6.580 1.00 95.12 168 PHE A N 1
ATOM 1420 C CA . PHE A 1 168 ? 8.642 -2.407 7.132 1.00 95.12 168 PHE A CA 1
ATOM 1421 C C . PHE A 1 168 ? 9.023 -2.966 8.511 1.00 95.12 168 PHE A C 1
ATOM 1423 O O . PHE A 1 168 ? 9.238 -4.170 8.671 1.00 95.12 168 PHE A O 1
ATOM 1430 N N . PRO A 1 169 ? 9.126 -2.099 9.533 1.00 95.25 169 PRO A N 1
ATOM 1431 C CA . PRO A 1 169 ? 9.638 -2.474 10.849 1.00 95.25 169 PRO A CA 1
ATOM 1432 C C . PRO A 1 169 ? 8.709 -3.418 11.625 1.00 95.25 169 PRO A C 1
ATOM 1434 O O . PRO A 1 169 ? 9.112 -3.948 12.656 1.00 95.25 169 PRO A O 1
ATOM 1437 N N . LEU A 1 170 ? 7.467 -3.606 11.164 1.00 95.38 170 LEU A N 1
ATOM 1438 C CA . LEU A 1 170 ? 6.467 -4.456 11.810 1.00 95.38 170 LEU A CA 1
ATOM 1439 C C . LEU A 1 170 ? 6.292 -5.824 11.135 1.00 95.38 170 LEU A C 1
ATOM 1441 O O . LEU A 1 170 ? 5.400 -6.569 11.544 1.00 95.38 170 LEU A O 1
ATOM 1445 N N . LEU A 1 171 ? 7.098 -6.168 10.121 1.00 92.38 171 LEU A N 1
ATOM 1446 C CA . LEU A 1 171 ? 7.076 -7.519 9.556 1.00 92.38 171 LEU A CA 1
ATOM 1447 C C . LEU A 1 171 ? 7.600 -8.509 10.594 1.00 92.38 171 LEU A C 1
ATOM 1449 O O . LEU A 1 171 ? 8.729 -8.389 11.070 1.00 92.38 171 LEU A O 1
ATOM 1453 N N . SER A 1 172 ? 6.777 -9.496 10.938 1.00 75.19 172 SER A N 1
ATOM 1454 C CA . SER A 1 172 ? 7.239 -10.664 11.681 1.00 75.19 172 SER A CA 1
ATOM 1455 C C . SER A 1 172 ? 8.104 -11.527 10.764 1.00 75.19 172 SER A C 1
ATOM 1457 O O . SER A 1 172 ? 7.651 -11.891 9.677 1.00 75.19 172 SER A O 1
ATOM 1459 N N . VAL A 1 173 ? 9.325 -11.827 11.212 1.00 59.00 173 VAL A N 1
ATOM 1460 C CA . VAL A 1 173 ? 10.208 -12.845 10.616 1.00 59.00 173 VAL A CA 1
ATOM 1461 C C . VAL A 1 173 ? 9.668 -14.237 10.917 1.00 59.00 173 VAL A C 1
ATOM 1463 O O . VAL A 1 173 ? 9.210 -14.436 12.067 1.00 59.00 173 VAL A O 1
#

Radius of gyration: 16.13 Å; Cα contacts (8 Å, |Δi|>4): 270; chains: 1; bounding box: 46×37×36 Å

Secondary structure (DSSP, 8-state):
------------SS-----------HHHHHHHTTT-----S--PPPHHHHHHHHHH-TT--EEE----S---S-TT------S--SPEE-TT--EEE-TTS-HHHHHHHH-TTTEE-TT--EEEEEHHHHHHHHTTTT-HHHHHHHTT-SEEEEES-----HHHHHH-TT---

Sequence (173 aa):
MPQLHTFIFYIASENVIDYPTIRVSNDDIQRTFTNLEHRQVAYPFKYEFFVRLARAFPFLKNLSIRNIIPPFLDKNYHLRDKDWLSIIEYPHLISLDMERANSYYLENFLNETKTYSPHLTELKVTYYALEIVTNNFTRNETRRNCAGVRQLIAEGPMVYSKDVYCYFPLLSV

Solvent-accessible surface area (backbone atoms only — not comparable to full-atom values): 10152 Å² total; per-residue (Å²): 130,88,77,65,69,58,49,53,55,80,57,71,82,84,80,90,84,94,68,100,65,57,75,74,49,70,64,56,49,46,67,75,50,62,87,63,80,84,68,80,89,81,76,80,86,54,74,67,55,58,52,52,48,33,69,76,41,61,57,37,21,33,43,41,45,43,43,86,69,76,79,87,66,57,98,74,70,65,71,81,72,84,78,70,90,64,60,41,63,34,77,41,24,31,36,42,36,34,60,47,35,56,48,69,58,53,36,46,56,31,22,50,80,42,15,45,34,83,47,24,29,36,40,31,28,31,39,67,46,49,33,62,60,21,55,70,53,66,41,68,56,30,33,69,38,35,42,49,24,44,40,79,48,58,50,70,93,74,78,90,47,73,44,49,44,73,30,29,68,49,50,78,129